Protein AF-A0A822IYB5-F1 (afdb_monomer)

Radius of gyration: 16.38 Å; Cα contacts (8 Å, |Δi|>4): 130; chains: 1; bounding box: 36×38×39 Å

Sequence (105 aa):
MSTDKIIIKGARVHNLKNIDLELPRNKLIVITGLSGSGKSSLAFDTLYAEGQRRYVESLSAYARQFLGQMDKPDVEYIEGLSPAISIEQKSTSKNPRSTVGTVTE

Foldseek 3Di:
DQPQWKWFAQADQPPDDRDTDIGGPPDDDDDDDDPPPCSCVVPPVAQQLQLQQVVLVPDDPVSVVVPDHRDHGPTDDIPNRHNHDDDDPDDDDPPPPDDPVVVVD

Mean predicted aligned error: 5.45 Å

Structure (mmCIF, N/CA/C/O backbone):
data_AF-A0A822IYB5-F1
#
_entry.id   AF-A0A822IYB5-F1
#
loop_
_atom_site.group_PDB
_atom_site.id
_atom_site.type_symbol
_atom_site.label_atom_id
_atom_site.label_alt_id
_atom_site.label_comp_id
_atom_site.label_asym_id
_atom_site.label_entity_id
_atom_site.label_seq_id
_atom_site.pdbx_PDB_ins_code
_atom_site.Cartn_x
_atom_site.Cartn_y
_atom_site.Cartn_z
_atom_site.occupancy
_atom_site.B_iso_or_equiv
_atom_site.auth_seq_id
_atom_site.auth_comp_id
_atom_site.auth_asym_id
_atom_site.auth_atom_id
_atom_site.pdbx_PDB_model_num
ATOM 1 N N . MET A 1 1 ? -19.465 -12.336 2.690 1.00 47.53 1 MET A N 1
ATOM 2 C CA . MET A 1 1 ? -18.268 -13.135 3.028 1.00 47.53 1 MET A CA 1
ATOM 3 C C . MET A 1 1 ? -17.078 -12.201 2.924 1.00 47.53 1 MET A C 1
ATOM 5 O O . MET A 1 1 ? -16.993 -11.508 1.917 1.00 47.53 1 MET A O 1
ATOM 9 N N . SER A 1 2 ? -16.238 -12.076 3.953 1.00 59.69 2 SER A N 1
ATOM 10 C CA . SER A 1 2 ? -14.988 -11.326 3.801 1.00 59.69 2 SER A CA 1
ATOM 11 C C . SER A 1 2 ? -14.130 -12.059 2.778 1.00 59.69 2 SER A C 1
ATOM 13 O O . SER A 1 2 ? -13.856 -13.242 2.945 1.00 59.69 2 SER A O 1
ATOM 15 N N . THR A 1 3 ? -13.742 -11.394 1.693 1.00 74.38 3 THR A N 1
ATOM 16 C CA . THR A 1 3 ? -12.727 -11.939 0.793 1.00 74.38 3 THR A CA 1
ATOM 17 C C . THR A 1 3 ? -11.432 -12.005 1.593 1.00 74.38 3 THR A C 1
ATOM 19 O O . THR A 1 3 ? -10.891 -10.960 1.945 1.00 74.38 3 THR A O 1
ATOM 22 N N . ASP A 1 4 ? -10.943 -13.206 1.911 1.00 92.50 4 ASP A N 1
ATOM 23 C CA . ASP A 1 4 ? -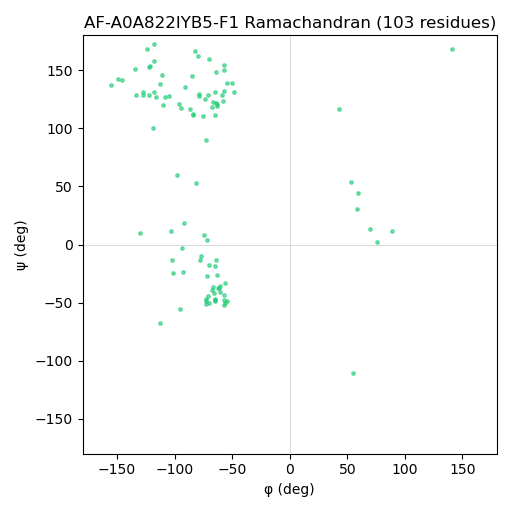9.720 -13.419 2.711 1.00 92.50 4 ASP A CA 1
ATOM 24 C C . ASP A 1 4 ? -8.429 -13.123 1.923 1.00 92.50 4 ASP A C 1
ATOM 26 O O . ASP A 1 4 ? -7.313 -13.374 2.384 1.00 92.50 4 ASP A O 1
ATOM 30 N N . LYS A 1 5 ? -8.572 -12.571 0.716 1.00 96.31 5 LYS A N 1
ATOM 31 C CA . LYS A 1 5 ? -7.496 -12.254 -0.215 1.00 96.31 5 LYS A CA 1
ATOM 32 C C . LYS A 1 5 ? -7.682 -10.858 -0.807 1.00 96.31 5 LYS A C 1
ATOM 34 O O . LYS A 1 5 ? -8.807 -10.388 -0.953 1.00 96.31 5 LYS A O 1
ATOM 39 N N . ILE A 1 6 ? -6.569 -10.221 -1.150 1.00 97.06 6 ILE A N 1
ATOM 40 C CA . ILE A 1 6 ? -6.498 -9.074 -2.055 1.00 97.06 6 ILE A CA 1
ATOM 41 C C . ILE A 1 6 ? -6.149 -9.650 -3.423 1.00 97.06 6 ILE A C 1
ATOM 43 O O . ILE A 1 6 ? -5.121 -10.315 -3.565 1.00 97.06 6 ILE A O 1
ATOM 47 N N . ILE A 1 7 ? -7.009 -9.427 -4.407 1.00 97.88 7 ILE A N 1
ATOM 48 C CA . ILE A 1 7 ? -6.829 -9.934 -5.770 1.00 97.88 7 ILE A CA 1
ATOM 49 C C . ILE A 1 7 ? -6.491 -8.744 -6.650 1.00 97.88 7 ILE A C 1
ATOM 51 O O . ILE A 1 7 ? -7.220 -7.760 -6.632 1.00 97.88 7 ILE A O 1
ATOM 55 N N . ILE A 1 8 ? -5.397 -8.827 -7.400 1.00 97.94 8 ILE A N 1
ATOM 56 C CA . ILE A 1 8 ? -4.931 -7.794 -8.327 1.00 97.94 8 ILE A CA 1
ATOM 57 C C . ILE A 1 8 ? -4.847 -8.430 -9.710 1.00 97.94 8 ILE A C 1
ATOM 59 O O . ILE A 1 8 ? -4.238 -9.493 -9.858 1.00 97.94 8 ILE A O 1
ATOM 63 N N . LYS A 1 9 ? -5.451 -7.788 -10.708 1.00 98.31 9 LYS A N 1
ATOM 64 C CA . LYS A 1 9 ? -5.449 -8.237 -12.100 1.00 98.31 9 LYS A CA 1
ATOM 65 C C . LYS A 1 9 ? -4.985 -7.133 -13.035 1.00 98.31 9 LYS A C 1
ATOM 67 O O . LYS A 1 9 ? -5.472 -6.002 -12.955 1.00 98.31 9 LYS A O 1
ATOM 72 N N . GLY A 1 10 ? -4.053 -7.484 -13.911 1.00 97.88 10 GLY A N 1
ATOM 73 C CA . GLY A 1 10 ? -3.551 -6.623 -14.972 1.00 97.88 10 GLY A CA 1
ATOM 74 C C . GLY A 1 10 ? -2.922 -5.321 -14.477 1.00 97.88 10 GLY A C 1
ATOM 75 O O . GLY A 1 10 ? -3.217 -4.258 -15.017 1.00 97.88 10 GLY A O 1
ATOM 76 N N . ALA A 1 11 ? -2.086 -5.361 -13.433 1.00 98.06 11 ALA A N 1
ATOM 77 C CA . ALA A 1 11 ? -1.389 -4.159 -12.968 1.00 98.06 11 ALA A CA 1
ATOM 78 C C . ALA A 1 11 ? -0.263 -3.765 -13.942 1.00 98.06 11 ALA A C 1
ATOM 80 O O . ALA A 1 11 ? 0.627 -4.571 -14.243 1.00 98.06 11 ALA A O 1
ATOM 81 N N . ARG A 1 12 ? -0.304 -2.516 -14.420 1.00 98.25 12 ARG A N 1
ATOM 82 C CA . ARG A 1 12 ? 0.577 -1.955 -15.463 1.00 98.25 12 ARG A CA 1
ATOM 83 C C . ARG A 1 12 ? 1.223 -0.622 -15.081 1.00 98.25 12 ARG A C 1
ATOM 85 O O . ARG A 1 12 ? 1.849 0.032 -15.907 1.00 98.25 12 ARG A O 1
ATOM 92 N N . VAL A 1 13 ? 1.106 -0.219 -13.818 1.00 97.50 13 VAL A N 1
ATOM 93 C CA . VAL A 1 13 ? 1.708 1.023 -13.325 1.00 97.50 13 VAL A CA 1
ATOM 94 C C . VAL A 1 13 ? 3.230 1.008 -13.530 1.00 97.50 13 VAL A C 1
ATOM 96 O O . VAL A 1 13 ? 3.920 0.068 -13.131 1.00 97.50 13 VAL A O 1
ATOM 99 N N . HIS A 1 14 ? 3.765 2.064 -14.146 1.00 96.69 14 HIS A N 1
ATOM 100 C CA . HIS A 1 14 ? 5.181 2.204 -14.501 1.00 96.69 14 HIS A CA 1
ATOM 101 C C . HIS A 1 14 ? 5.726 1.042 -15.349 1.00 96.69 14 HIS A C 1
ATOM 103 O O . HIS A 1 14 ? 5.414 0.937 -16.530 1.00 96.69 14 HIS A O 1
ATOM 109 N N . ASN A 1 15 ? 6.598 0.203 -14.784 1.00 96.88 15 ASN A N 1
ATOM 110 C CA . ASN A 1 15 ? 7.237 -0.908 -15.485 1.00 96.88 15 ASN A CA 1
ATOM 111 C C . ASN A 1 15 ? 6.620 -2.275 -15.148 1.00 96.88 15 ASN A C 1
ATOM 113 O O . ASN A 1 15 ? 7.202 -3.307 -15.498 1.00 96.88 15 ASN A O 1
ATOM 117 N N . LEU A 1 16 ? 5.466 -2.298 -14.470 1.00 97.81 16 LEU A N 1
ATOM 118 C CA . LEU A 1 16 ? 4.720 -3.528 -14.230 1.00 97.81 16 LEU A CA 1
ATOM 119 C C . LEU A 1 16 ? 4.213 -4.097 -15.561 1.00 97.81 16 LEU A C 1
ATOM 121 O O . LEU A 1 16 ? 3.631 -3.401 -16.388 1.00 97.81 16 LEU A O 1
ATOM 125 N N . LYS A 1 17 ? 4.447 -5.391 -15.777 1.00 97.44 17 LYS A N 1
ATOM 126 C CA . LYS A 1 17 ? 4.178 -6.063 -17.054 1.00 97.44 17 LYS A CA 1
ATOM 127 C C . LYS A 1 17 ? 2.843 -6.800 -17.039 1.00 97.44 17 LYS A C 1
ATOM 129 O O . LYS A 1 17 ? 2.824 -8.013 -17.213 1.00 97.44 17 LYS A O 1
ATOM 134 N N . ASN A 1 18 ? 1.753 -6.067 -16.814 1.00 97.75 18 ASN A N 1
ATOM 135 C CA . ASN A 1 18 ? 0.399 -6.625 -16.749 1.00 97.75 18 ASN A CA 1
ATOM 136 C C . ASN A 1 18 ? 0.293 -7.795 -15.755 1.00 97.75 18 ASN A C 1
ATOM 138 O O . ASN A 1 18 ? -0.074 -8.909 -16.124 1.00 97.75 18 ASN A O 1
ATOM 142 N N . ILE A 1 19 ? 0.718 -7.559 -14.512 1.00 98.06 19 ILE A N 1
ATOM 143 C CA . ILE A 1 19 ? 0.868 -8.631 -13.524 1.00 98.06 19 ILE A CA 1
ATOM 144 C C . ILE A 1 19 ? -0.444 -8.938 -12.799 1.00 98.06 19 ILE A C 1
ATOM 146 O O . ILE A 1 19 ? -1.212 -8.034 -12.462 1.00 98.06 19 ILE A O 1
ATOM 150 N N . ASP A 1 20 ? -0.624 -10.220 -12.493 1.00 98.38 20 ASP A N 1
ATOM 151 C CA . ASP A 1 20 ? -1.710 -10.754 -11.678 1.00 98.38 20 ASP A CA 1
ATOM 152 C C . ASP A 1 20 ? -1.153 -11.296 -10.361 1.00 98.38 20 ASP A C 1
ATOM 154 O O . ASP A 1 20 ? -0.123 -11.976 -10.347 1.00 98.38 20 ASP A O 1
ATOM 158 N N . LEU A 1 21 ? -1.839 -11.029 -9.251 1.00 97.25 21 LEU A N 1
ATOM 159 C CA . LEU A 1 21 ? -1.392 -11.442 -7.924 1.00 97.25 21 LEU A CA 1
ATOM 160 C C . LEU A 1 21 ? -2.578 -11.704 -6.994 1.00 97.25 21 LEU A C 1
ATOM 162 O O . LEU A 1 21 ? -3.555 -10.957 -6.984 1.00 97.25 21 LEU A O 1
ATOM 166 N N . GLU A 1 22 ? -2.450 -12.726 -6.155 1.00 97.62 22 GLU A N 1
ATOM 167 C CA . GLU A 1 22 ? -3.319 -12.934 -4.999 1.00 97.62 22 GLU A CA 1
ATOM 168 C C . GLU A 1 22 ? -2.497 -12.829 -3.718 1.00 97.62 22 GLU A C 1
ATOM 170 O O . GLU A 1 22 ? -1.488 -13.514 -3.546 1.00 97.62 22 GLU A O 1
ATOM 175 N N . LEU A 1 23 ? -2.942 -11.974 -2.806 1.00 97.06 23 LEU A N 1
ATOM 176 C CA . LEU A 1 23 ? -2.286 -11.704 -1.537 1.00 97.06 23 LE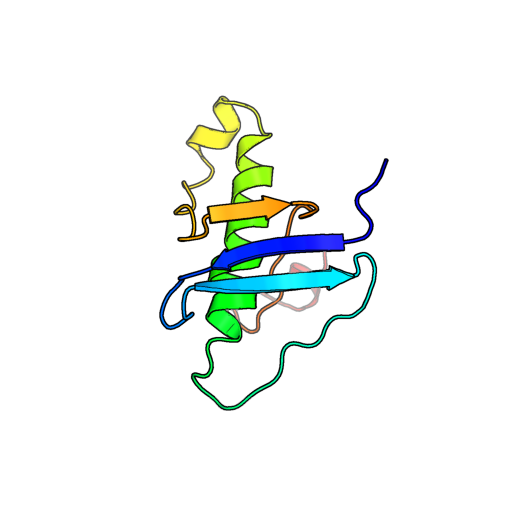U A CA 1
ATOM 177 C C . LEU A 1 23 ? -3.208 -12.093 -0.378 1.00 97.06 23 LEU A C 1
ATOM 179 O O . LEU A 1 23 ? -4.363 -11.675 -0.370 1.00 97.06 23 LEU A O 1
ATOM 183 N N . PRO A 1 24 ? -2.747 -12.849 0.628 1.00 96.81 24 PRO A N 1
ATOM 184 C CA . PRO A 1 24 ? -3.584 -13.190 1.774 1.00 96.81 24 PRO A CA 1
ATOM 185 C C . PRO A 1 24 ? -3.830 -11.956 2.653 1.00 96.81 24 PRO A C 1
ATOM 187 O O . PRO A 1 24 ? -2.888 -11.287 3.080 1.00 96.81 24 PRO A O 1
ATOM 190 N N . ARG A 1 25 ? -5.092 -11.656 2.973 1.00 94.88 25 ARG A N 1
ATOM 191 C CA . ARG A 1 25 ? -5.422 -10.563 3.900 1.00 94.88 25 ARG A CA 1
ATOM 192 C C . ARG A 1 25 ? -5.018 -10.904 5.325 1.00 94.88 25 ARG A C 1
ATOM 194 O O . ARG A 1 25 ? -4.883 -12.068 5.696 1.00 94.88 25 ARG A O 1
ATOM 201 N N . ASN A 1 26 ? -4.871 -9.861 6.141 1.00 94.50 26 ASN A N 1
ATOM 202 C CA . ASN A 1 26 ? -4.536 -9.970 7.564 1.00 94.50 26 ASN A CA 1
ATOM 203 C C . ASN A 1 26 ? -3.204 -10.703 7.806 1.00 94.50 26 ASN A C 1
ATOM 205 O O . ASN A 1 26 ? -3.025 -11.384 8.817 1.00 94.50 26 ASN A O 1
ATOM 209 N N . LYS A 1 27 ? -2.272 -10.583 6.856 1.00 96.38 27 LYS A N 1
ATOM 210 C CA . LYS A 1 27 ? -0.907 -11.101 6.942 1.00 96.38 27 LYS A CA 1
ATOM 211 C C . LYS A 1 27 ? 0.092 -9.970 6.758 1.00 96.38 27 LYS A C 1
ATOM 213 O O . LYS A 1 27 ? -0.183 -8.991 6.068 1.00 96.38 27 LYS A O 1
ATOM 218 N N . LEU A 1 28 ? 1.274 -10.149 7.340 1.00 97.56 28 LEU A N 1
ATOM 219 C CA . LEU A 1 28 ? 2.438 -9.349 6.994 1.00 97.56 28 LEU A CA 1
ATOM 220 C C . LEU A 1 28 ? 2.962 -9.829 5.638 1.00 97.56 28 LEU A C 1
ATOM 222 O O . LEU A 1 28 ? 3.477 -10.940 5.528 1.00 97.56 28 LEU A O 1
ATOM 226 N N . ILE A 1 29 ? 2.807 -8.997 4.613 1.00 97.75 29 ILE A N 1
ATOM 227 C CA . ILE A 1 29 ? 3.281 -9.284 3.259 1.00 97.75 29 ILE A CA 1
ATOM 228 C C . ILE A 1 29 ? 4.528 -8.449 3.008 1.00 97.75 29 ILE A C 1
ATOM 230 O O . ILE A 1 29 ? 4.511 -7.231 3.173 1.00 97.75 29 ILE A O 1
ATOM 234 N N . VAL A 1 30 ? 5.600 -9.107 2.574 1.00 98.00 30 VAL A N 1
ATOM 235 C CA . VAL A 1 30 ? 6.855 -8.451 2.205 1.00 98.00 30 VAL A CA 1
ATOM 236 C C . VAL A 1 30 ? 7.034 -8.546 0.695 1.00 98.00 30 VAL A C 1
ATOM 238 O O . VAL A 1 30 ? 7.116 -9.641 0.143 1.00 98.00 30 VAL A O 1
ATOM 241 N N . ILE A 1 31 ? 7.119 -7.395 0.025 1.00 97.31 31 ILE A N 1
ATOM 242 C CA . ILE A 1 31 ? 7.443 -7.308 -1.404 1.00 97.31 31 ILE A CA 1
ATOM 243 C C . ILE A 1 31 ? 8.952 -7.083 -1.527 1.00 97.31 31 ILE A C 1
ATOM 245 O O . ILE A 1 31 ? 9.478 -6.066 -1.079 1.00 97.31 31 ILE A O 1
ATOM 249 N N . THR A 1 32 ? 9.653 -8.031 -2.143 1.00 97.62 32 THR A N 1
ATOM 250 C CA . THR A 1 32 ? 11.115 -8.013 -2.296 1.00 97.62 32 THR A CA 1
ATOM 251 C C . THR A 1 32 ? 11.535 -8.118 -3.764 1.00 97.62 32 THR A C 1
ATOM 253 O O . THR A 1 32 ? 10.710 -8.361 -4.642 1.00 97.62 32 THR A O 1
ATOM 256 N N . GLY A 1 33 ? 12.814 -7.869 -4.046 1.00 96.94 33 GLY A N 1
ATOM 257 C CA . GLY A 1 33 ? 13.385 -7.862 -5.394 1.00 96.94 33 GLY A CA 1
ATOM 258 C C . GLY A 1 33 ? 14.419 -6.756 -5.609 1.00 96.94 33 GLY A C 1
ATOM 259 O O . GLY A 1 33 ? 14.539 -5.824 -4.808 1.00 96.94 33 GLY A O 1
ATOM 260 N N . LEU A 1 34 ? 15.149 -6.838 -6.724 1.00 97.94 34 LEU A N 1
ATOM 261 C CA . LEU A 1 34 ? 16.192 -5.879 -7.112 1.00 97.94 34 LEU A CA 1
ATOM 262 C C . LEU A 1 34 ? 15.667 -4.440 -7.213 1.00 97.94 34 LEU A C 1
ATOM 264 O O . LEU A 1 34 ? 14.478 -4.206 -7.437 1.00 97.94 34 LEU A O 1
ATOM 268 N N . SER A 1 35 ? 16.544 -3.448 -7.046 1.00 96.94 35 SER A N 1
ATOM 269 C CA . SER A 1 35 ? 16.173 -2.047 -7.287 1.00 96.94 35 SER A CA 1
ATOM 270 C C . SER A 1 35 ? 15.591 -1.874 -8.697 1.00 96.94 35 SER A C 1
ATOM 272 O O . SER A 1 35 ? 16.052 -2.509 -9.640 1.00 96.94 35 SER A O 1
ATOM 274 N N . GLY A 1 36 ? 14.532 -1.071 -8.828 1.00 95.69 36 GLY A N 1
ATOM 275 C CA . GLY A 1 36 ? 13.829 -0.876 -10.103 1.00 95.69 36 GLY A CA 1
ATOM 276 C C . GLY A 1 36 ? 12.913 -2.026 -10.549 1.00 95.69 36 GLY A C 1
ATOM 277 O O . GLY A 1 36 ? 12.278 -1.910 -11.590 1.00 95.69 36 GLY A O 1
ATOM 278 N N . SER A 1 37 ? 12.756 -3.108 -9.778 1.00 96.88 37 SER A N 1
ATOM 279 C CA . SER A 1 37 ? 11.905 -4.251 -10.169 1.00 96.88 37 SER A CA 1
ATOM 280 C C . SER A 1 37 ? 10.386 -3.997 -10.129 1.00 96.88 37 SER A C 1
ATOM 282 O O . SER A 1 37 ? 9.622 -4.940 -10.299 1.00 96.88 37 SER A O 1
ATOM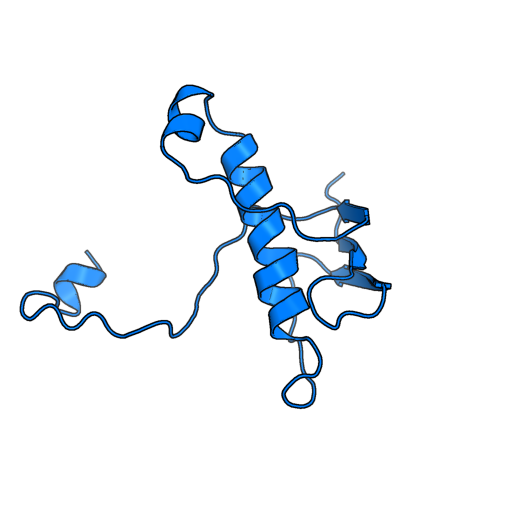 284 N N . GLY A 1 38 ? 9.936 -2.770 -9.838 1.00 97.38 38 GLY A N 1
ATOM 285 C CA . GLY A 1 38 ? 8.509 -2.426 -9.736 1.00 97.38 38 GLY A CA 1
ATOM 286 C C . GLY A 1 38 ? 7.880 -2.610 -8.346 1.00 97.38 38 GLY A C 1
ATOM 287 O O . GLY A 1 38 ? 6.665 -2.521 -8.214 1.00 97.38 38 GLY A O 1
ATOM 288 N N . LYS A 1 39 ? 8.674 -2.835 -7.283 1.00 97.62 39 LYS A N 1
ATOM 289 C CA . LYS A 1 39 ? 8.150 -3.006 -5.906 1.00 97.62 39 LYS A CA 1
ATOM 290 C C . LYS A 1 39 ? 7.322 -1.810 -5.442 1.00 97.62 39 LYS A C 1
ATOM 292 O O . LYS A 1 39 ? 6.199 -1.987 -4.990 1.00 97.62 39 LYS A O 1
ATOM 297 N N . SER A 1 40 ? 7.889 -0.607 -5.560 1.00 96.44 40 SER A N 1
ATOM 298 C CA . SER A 1 40 ? 7.210 0.628 -5.161 1.00 96.44 40 SER A CA 1
ATOM 299 C C . SER A 1 40 ? 6.007 0.909 -6.054 1.00 96.44 40 SER A C 1
ATOM 301 O O . SER A 1 40 ? 4.966 1.298 -5.543 1.00 96.44 40 SER A O 1
ATOM 303 N N . SER A 1 41 ? 6.114 0.590 -7.347 1.00 97.38 41 SER A N 1
ATOM 304 C CA . SER A 1 41 ? 5.009 0.710 -8.300 1.00 97.38 41 SER A CA 1
ATOM 305 C C . SER A 1 41 ? 3.819 -0.163 -7.913 1.00 97.38 41 SER A C 1
ATOM 307 O O . SER A 1 41 ? 2.680 0.285 -7.971 1.00 97.38 41 SER A O 1
ATOM 309 N N . LEU A 1 42 ? 4.064 -1.389 -7.445 1.00 97.56 42 LEU A N 1
ATOM 310 C CA . LEU A 1 42 ? 3.010 -2.262 -6.934 1.00 97.56 42 LEU A CA 1
ATOM 311 C C . LEU A 1 42 ? 2.488 -1.804 -5.560 1.00 97.56 42 LEU A C 1
ATOM 313 O O . LEU A 1 42 ? 1.280 -1.723 -5.352 1.00 97.56 42 LEU A O 1
ATOM 317 N N . ALA A 1 43 ? 3.379 -1.514 -4.611 1.00 96.56 43 ALA A N 1
ATOM 318 C CA . ALA A 1 43 ? 3.004 -1.223 -3.227 1.00 96.56 43 ALA A CA 1
ATOM 319 C C . ALA A 1 43 ? 2.343 0.153 -3.059 1.00 96.56 43 ALA A C 1
ATOM 321 O O . ALA A 1 43 ? 1.268 0.262 -2.471 1.00 96.56 43 ALA A O 1
ATOM 322 N N . PHE A 1 44 ? 2.987 1.198 -3.571 1.00 95.31 44 PHE A N 1
ATOM 323 C CA . PHE A 1 44 ? 2.584 2.585 -3.366 1.00 95.31 44 PHE A CA 1
ATOM 324 C C . PHE A 1 44 ? 1.720 3.079 -4.522 1.00 95.31 44 PHE A C 1
ATOM 326 O O . PHE A 1 44 ? 0.575 3.480 -4.316 1.00 95.31 44 PHE A O 1
ATOM 333 N N . ASP A 1 45 ? 2.236 2.971 -5.744 1.00 95.38 45 ASP A N 1
ATOM 334 C CA . ASP A 1 45 ? 1.599 3.597 -6.907 1.00 95.38 45 ASP A CA 1
ATOM 335 C C . ASP A 1 45 ? 0.385 2.800 -7.421 1.00 95.38 45 ASP A C 1
ATOM 337 O O . ASP A 1 45 ? -0.402 3.324 -8.199 1.00 95.38 45 ASP A O 1
ATOM 341 N N . THR A 1 46 ? 0.200 1.550 -6.970 1.00 96.62 46 THR A N 1
ATOM 342 C CA . THR A 1 46 ? -0.972 0.718 -7.300 1.00 96.62 46 THR A CA 1
ATOM 343 C C . THR A 1 46 ? -1.848 0.462 -6.073 1.00 96.62 46 THR A C 1
ATOM 345 O O . THR A 1 46 ? -2.982 0.933 -6.017 1.00 96.62 46 THR A O 1
ATOM 348 N N . LEU A 1 47 ? -1.355 -0.292 -5.082 1.00 96.38 47 LEU A N 1
ATOM 349 C CA . LEU A 1 47 ? -2.179 -0.750 -3.956 1.00 96.38 47 LEU A CA 1
ATOM 350 C C . LEU A 1 47 ? -2.583 0.383 -3.014 1.00 96.38 47 LEU A C 1
ATOM 352 O O . LEU A 1 47 ? -3.762 0.521 -2.693 1.00 96.38 47 LEU A O 1
ATOM 356 N N . TYR A 1 48 ? -1.625 1.193 -2.568 1.00 95.31 48 TYR A N 1
ATOM 357 C CA . TYR A 1 48 ? -1.929 2.334 -1.710 1.00 95.31 48 TYR A CA 1
ATOM 358 C C . TYR A 1 48 ? -2.770 3.383 -2.444 1.00 95.31 48 TYR A C 1
ATOM 360 O O . TYR A 1 48 ? -3.811 3.776 -1.918 1.00 95.31 48 TYR A O 1
ATOM 368 N N . ALA A 1 49 ? -2.379 3.762 -3.666 1.00 94.31 49 ALA A N 1
ATOM 369 C CA . ALA A 1 49 ? -3.122 4.720 -4.483 1.00 94.31 49 ALA A CA 1
ATOM 370 C C . ALA A 1 49 ? -4.593 4.306 -4.663 1.00 94.31 49 ALA A C 1
ATOM 372 O O . ALA A 1 49 ? -5.500 5.091 -4.386 1.00 94.31 49 ALA A O 1
ATOM 373 N N . GLU A 1 50 ? -4.857 3.050 -5.037 1.00 95.19 50 GLU A N 1
ATOM 374 C CA . GLU A 1 50 ? -6.227 2.557 -5.206 1.00 95.19 50 GLU A CA 1
ATOM 375 C C . GLU A 1 50 ? -6.987 2.473 -3.872 1.00 95.19 50 GLU A C 1
ATOM 377 O O . GLU A 1 50 ? -8.174 2.807 -3.807 1.00 95.19 50 GLU A O 1
ATOM 382 N N . GLY A 1 51 ? -6.318 2.051 -2.795 1.00 94.12 51 GLY A N 1
ATOM 383 C CA . GLY A 1 51 ? -6.924 1.926 -1.468 1.00 94.12 51 GLY A CA 1
ATOM 384 C C . GLY A 1 51 ? -7.338 3.278 -0.895 1.00 94.12 51 GLY A C 1
ATOM 385 O O . GLY A 1 51 ? -8.436 3.414 -0.349 1.00 94.12 51 GLY A O 1
ATOM 386 N N . GLN A 1 52 ? -6.499 4.298 -1.070 1.00 91.56 52 GLN A N 1
ATOM 387 C CA . GLN A 1 52 ? -6.814 5.666 -0.676 1.00 91.56 52 GLN A CA 1
ATOM 388 C C . GLN A 1 52 ? -7.880 6.284 -1.588 1.00 91.56 52 GLN A C 1
ATOM 390 O O . GLN A 1 52 ? -8.832 6.874 -1.076 1.00 91.56 52 GLN A O 1
ATOM 395 N N . ARG A 1 53 ? -7.784 6.107 -2.914 1.00 91.25 53 ARG A N 1
ATOM 396 C CA . ARG A 1 53 ? -8.779 6.614 -3.875 1.00 91.25 53 ARG A CA 1
ATOM 397 C C . ARG A 1 53 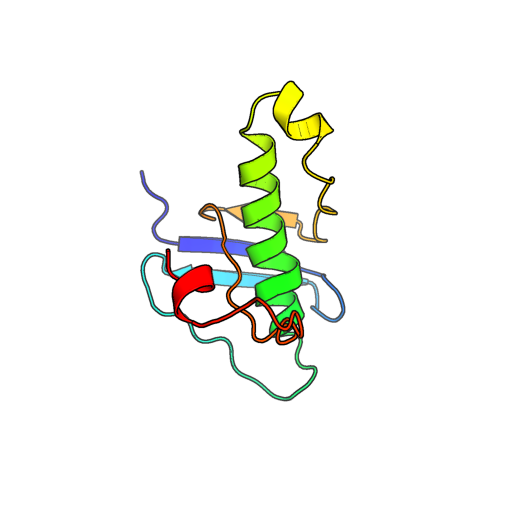? -10.182 6.106 -3.545 1.00 91.25 53 ARG A C 1
ATOM 399 O O . ARG A 1 53 ? -11.097 6.911 -3.393 1.00 91.25 53 ARG A O 1
ATOM 406 N N . ARG A 1 54 ? -10.349 4.791 -3.352 1.00 91.19 54 ARG A N 1
ATOM 407 C CA . ARG A 1 54 ? -11.646 4.183 -2.990 1.00 91.19 54 ARG A CA 1
ATOM 408 C C . ARG A 1 54 ? -12.178 4.686 -1.653 1.00 91.19 54 ARG A C 1
ATOM 410 O O . ARG A 1 54 ? -13.382 4.879 -1.506 1.00 91.19 54 ARG A O 1
ATOM 417 N N . TYR A 1 55 ? -11.293 4.903 -0.682 1.00 89.75 55 TYR A N 1
ATOM 418 C CA . TYR A 1 55 ? -11.687 5.461 0.606 1.00 89.75 55 TYR A CA 1
ATOM 419 C C . TYR A 1 55 ? -12.201 6.898 0.460 1.00 89.75 55 TYR A C 1
ATOM 421 O O . TYR A 1 55 ? -13.285 7.208 0.949 1.00 89.75 55 TYR A O 1
ATOM 429 N N . VAL A 1 56 ? -11.494 7.752 -0.285 1.00 87.88 56 VAL A N 1
ATOM 430 C CA . VAL A 1 56 ? -11.936 9.129 -0.570 1.00 87.88 56 VAL A CA 1
ATOM 431 C C . VAL A 1 56 ? -13.253 9.144 -1.352 1.00 87.88 56 VAL A C 1
ATOM 433 O O . VAL A 1 56 ? -14.126 9.966 -1.072 1.00 87.88 56 VAL A O 1
ATOM 436 N N . GLU A 1 57 ? -13.448 8.209 -2.282 1.00 85.25 57 GLU A N 1
ATOM 437 C CA . GLU A 1 57 ? -14.704 8.055 -3.028 1.00 85.25 57 GLU A CA 1
ATOM 438 C C . GLU A 1 57 ? -15.906 7.701 -2.149 1.00 85.25 57 GLU A C 1
ATOM 440 O O . GLU A 1 57 ? -17.033 8.060 -2.495 1.00 85.25 57 GLU A O 1
ATOM 445 N N . SER A 1 58 ? -15.671 7.056 -1.003 1.00 86.94 58 SER A N 1
ATOM 446 C CA . SER A 1 58 ? -16.714 6.736 -0.022 1.00 86.94 58 SER A CA 1
ATOM 447 C C . SER A 1 58 ? -17.145 7.929 0.844 1.00 86.94 58 SER A C 1
ATOM 449 O O . SER A 1 58 ? -18.147 7.841 1.554 1.00 86.94 58 SER A O 1
ATOM 451 N N . LEU A 1 59 ? -16.420 9.054 0.786 1.00 86.69 59 LEU A N 1
ATOM 452 C CA . LEU A 1 59 ? -16.724 10.262 1.554 1.00 86.69 59 LEU A CA 1
ATOM 453 C C . LEU A 1 59 ? -17.803 11.129 0.882 1.00 86.69 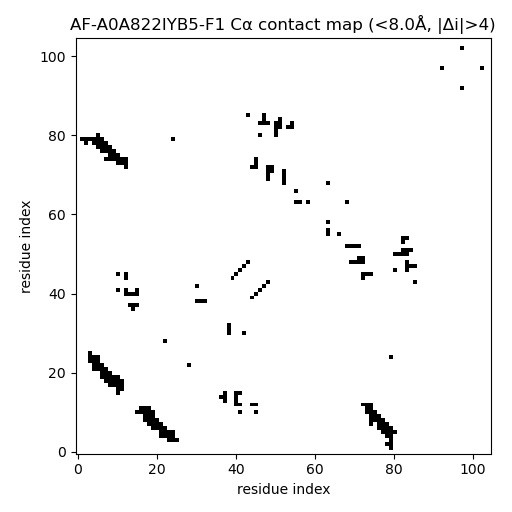59 LEU A C 1
ATOM 455 O O . LEU A 1 59 ? -18.153 10.975 -0.294 1.00 86.69 59 LEU A O 1
ATOM 459 N N . SER A 1 60 ? -18.328 12.094 1.645 1.00 86.44 60 SER A N 1
ATOM 460 C CA . SER A 1 60 ? -19.352 13.021 1.156 1.00 86.44 60 SER A CA 1
ATOM 461 C C . SER A 1 60 ? -18.883 13.782 -0.091 1.00 86.44 60 SER A C 1
ATOM 463 O O . SER A 1 60 ? -17.696 14.059 -0.275 1.00 86.44 60 SER A O 1
ATOM 465 N N . ALA A 1 61 ? -19.827 14.150 -0.963 1.00 84.00 61 ALA A N 1
ATOM 466 C CA . ALA A 1 61 ? -19.523 14.936 -2.162 1.00 84.00 61 ALA A CA 1
ATOM 467 C C . ALA A 1 61 ? -18.806 16.259 -1.828 1.00 84.00 61 ALA A C 1
ATOM 469 O O . ALA A 1 61 ? -17.930 16.685 -2.572 1.00 84.00 61 ALA A O 1
ATOM 470 N N . TYR A 1 62 ? -19.129 16.854 -0.676 1.00 82.81 62 TYR A N 1
ATOM 471 C CA . TYR A 1 62 ? -18.457 18.038 -0.146 1.00 82.81 62 TYR A CA 1
ATOM 472 C C . TYR A 1 62 ? -16.990 17.762 0.216 1.00 82.81 62 TYR A C 1
ATOM 474 O O . TYR A 1 62 ? -16.103 18.479 -0.231 1.00 82.81 62 TYR A O 1
ATOM 482 N N . ALA A 1 63 ? -16.703 16.685 0.957 1.00 78.00 63 ALA A N 1
ATOM 483 C CA . ALA A 1 63 ? -15.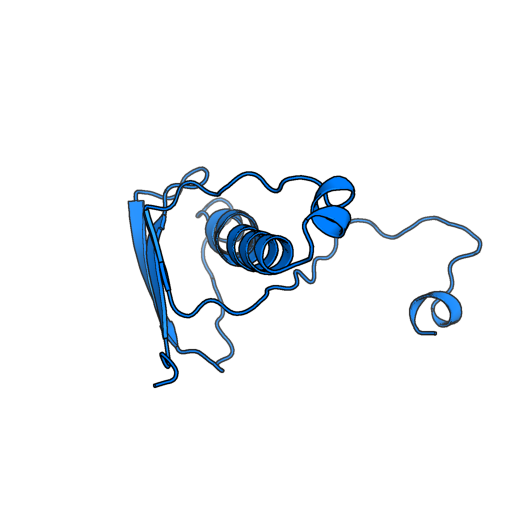329 16.322 1.316 1.00 78.00 63 ALA A CA 1
ATOM 484 C C . ALA A 1 63 ? -14.456 16.039 0.078 1.00 78.00 63 ALA A C 1
ATOM 486 O O . ALA A 1 63 ? -13.287 16.422 0.041 1.00 78.00 63 ALA A O 1
ATOM 487 N N . ARG A 1 64 ? -15.039 15.445 -0.971 1.00 81.19 64 ARG A N 1
ATOM 488 C CA . ARG A 1 64 ? -14.355 15.187 -2.249 1.00 81.19 64 ARG A CA 1
ATOM 489 C C . ARG A 1 64 ? -13.950 16.449 -3.018 1.00 81.19 64 ARG A C 1
ATOM 491 O O . ARG A 1 64 ? -13.083 16.349 -3.874 1.00 81.19 64 ARG A O 1
ATOM 498 N N . GLN A 1 65 ? -14.531 17.617 -2.729 1.00 78.81 65 GLN A N 1
ATOM 499 C CA . GLN A 1 65 ? -14.090 18.879 -3.345 1.00 78.81 65 GLN A CA 1
ATOM 500 C C . GLN A 1 65 ? -12.734 19.357 -2.808 1.00 78.81 65 GLN A C 1
ATOM 502 O O . GLN A 1 65 ? -12.014 20.050 -3.520 1.00 78.81 65 GLN A O 1
ATOM 507 N N . PHE A 1 66 ? -12.387 18.993 -1.568 1.00 71.25 66 PHE A N 1
ATOM 508 C CA . PHE A 1 66 ? -11.154 19.434 -0.900 1.00 71.25 66 PHE A CA 1
ATOM 509 C C . PHE A 1 66 ? -10.051 18.380 -0.916 1.00 71.25 66 PHE A C 1
ATOM 511 O O . PHE A 1 66 ? -8.870 18.705 -0.807 1.00 71.25 66 PHE A O 1
ATOM 518 N N . LEU A 1 67 ? -10.430 17.111 -1.031 1.00 72.00 67 LEU A N 1
ATOM 519 C CA . LEU A 1 67 ? -9.493 16.010 -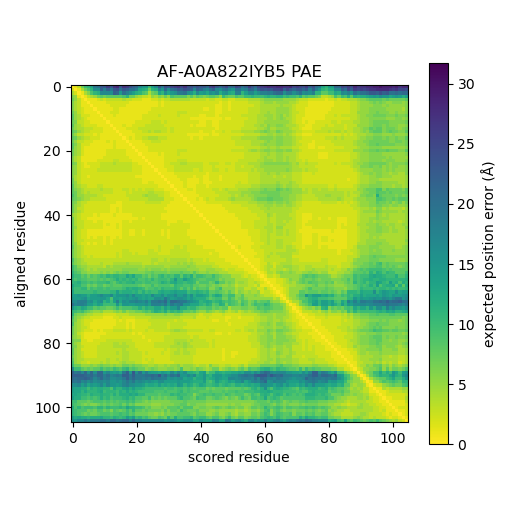1.157 1.00 72.00 67 LEU A CA 1
ATOM 520 C C . LEU A 1 67 ? -9.102 15.899 -2.629 1.00 72.00 67 LEU A C 1
ATOM 522 O O . LEU A 1 67 ? -9.943 15.598 -3.472 1.00 72.00 67 LEU A O 1
ATOM 526 N N . GLY A 1 68 ? -7.835 16.195 -2.934 1.00 66.06 68 GLY A N 1
ATOM 527 C CA . GLY A 1 68 ? -7.310 16.122 -4.295 1.00 66.06 68 GLY A CA 1
ATOM 528 C C . GLY A 1 68 ? -7.647 14.784 -4.952 1.00 66.06 68 GLY A C 1
ATOM 529 O O . GLY A 1 68 ? -7.595 13.734 -4.305 1.00 66.06 68 GLY A O 1
ATOM 530 N N . GLN A 1 69 ? -8.017 14.824 -6.233 1.00 67.88 69 GLN A N 1
ATOM 531 C CA . GLN A 1 69 ? -8.248 13.604 -6.997 1.00 67.88 69 GLN A CA 1
ATOM 532 C C . GLN A 1 69 ? -6.931 12.835 -7.086 1.00 67.88 69 GLN A C 1
ATOM 534 O O . GLN A 1 69 ? -5.936 13.352 -7.587 1.00 67.88 69 GLN A O 1
ATOM 539 N N . MET A 1 70 ? -6.920 11.613 -6.559 1.00 73.75 70 MET A N 1
ATOM 540 C CA . MET A 1 70 ? -5.835 10.684 -6.833 1.00 73.75 70 MET A CA 1
ATOM 541 C C . MET A 1 70 ? -6.054 10.084 -8.210 1.00 73.75 70 MET A C 1
ATOM 543 O O . MET A 1 70 ? -7.144 9.574 -8.492 1.00 73.75 70 MET A O 1
ATOM 547 N N . ASP A 1 71 ? -5.017 10.126 -9.040 1.00 81.94 71 ASP A N 1
ATOM 548 C CA . ASP A 1 71 ? -5.044 9.466 -10.335 1.00 81.94 71 ASP A CA 1
ATOM 549 C C . ASP A 1 71 ? -5.335 7.979 -10.142 1.00 81.94 71 ASP A C 1
ATOM 551 O O . ASP A 1 71 ? -4.753 7.302 -9.287 1.00 81.94 71 ASP A O 1
ATOM 555 N N . LYS A 1 72 ? -6.284 7.469 -10.929 1.00 90.12 72 LYS A N 1
ATOM 556 C CA . LYS A 1 72 ? -6.610 6.049 -10.911 1.00 90.12 72 LYS A CA 1
ATOM 557 C C . LYS A 1 72 ? -5.405 5.275 -11.466 1.00 90.12 72 LYS A C 1
ATOM 559 O O . LYS A 1 72 ? -5.022 5.535 -12.608 1.00 90.12 72 LYS A O 1
ATOM 564 N N . PRO A 1 73 ? -4.828 4.322 -10.713 1.00 94.31 73 PRO A N 1
ATOM 565 C CA . PRO A 1 73 ? -3.710 3.535 -11.213 1.00 94.31 73 PRO A CA 1
ATOM 566 C C . PRO A 1 73 ? -4.127 2.675 -12.411 1.00 94.31 73 PRO A C 1
ATOM 568 O O . PRO A 1 73 ? -5.270 2.216 -12.490 1.00 94.31 73 PRO A O 1
ATOM 571 N N . ASP A 1 74 ? -3.191 2.430 -13.333 1.00 97.50 74 ASP A N 1
ATOM 572 C CA . ASP A 1 74 ? -3.406 1.529 -14.469 1.00 97.50 74 ASP A CA 1
ATOM 573 C C . ASP A 1 74 ? -3.416 0.065 -13.998 1.00 97.50 74 ASP A C 1
ATOM 575 O O . ASP A 1 74 ? -2.386 -0.611 -13.898 1.00 97.50 74 ASP A O 1
ATOM 579 N N . VAL A 1 75 ? -4.615 -0.393 -13.647 1.00 97.31 75 VAL A N 1
ATOM 580 C CA . VAL A 1 75 ? -4.937 -1.755 -13.233 1.00 97.31 75 VAL A CA 1
ATOM 581 C C . VAL A 1 75 ? -6.336 -2.105 -13.732 1.00 97.31 75 VAL A C 1
ATOM 583 O O . VAL A 1 75 ? -7.239 -1.264 -13.722 1.00 97.31 75 VAL A O 1
ATOM 586 N N . GLU A 1 76 ? -6.541 -3.342 -14.177 1.00 97.12 76 GLU A N 1
ATOM 587 C CA . GLU A 1 76 ? -7.857 -3.783 -14.659 1.00 97.12 76 GLU A CA 1
ATOM 588 C C . GLU A 1 76 ? -8.831 -3.965 -13.503 1.00 97.12 76 GLU A C 1
ATOM 590 O O . GLU A 1 76 ? -9.969 -3.493 -13.549 1.00 97.12 76 GLU A O 1
ATOM 595 N N . TYR A 1 77 ? -8.378 -4.647 -12.452 1.00 95.88 77 TYR A N 1
ATOM 596 C CA . TYR A 1 77 ? -9.237 -5.007 -11.340 1.00 95.88 77 TYR A CA 1
ATOM 597 C C . TYR A 1 77 ? -8.446 -5.216 -10.052 1.00 95.88 77 TYR A C 1
ATOM 599 O O . TYR A 1 77 ? -7.392 -5.850 -10.044 1.00 95.88 77 TYR A O 1
ATOM 607 N N . ILE A 1 78 ? -8.988 -4.693 -8.947 1.00 96.56 78 ILE A N 1
ATOM 608 C CA . ILE A 1 78 ? -8.516 -5.005 -7.596 1.00 96.56 78 ILE A CA 1
ATOM 609 C C . ILE A 1 78 ? -9.716 -5.305 -6.694 1.00 96.56 78 ILE A C 1
ATOM 611 O O . ILE A 1 78 ? -10.627 -4.479 -6.586 1.00 96.56 78 ILE A O 1
ATOM 615 N N . GLU A 1 79 ? -9.690 -6.434 -5.995 1.00 95.50 79 GLU A N 1
ATOM 616 C CA . GLU A 1 79 ? -10.692 -6.846 -5.004 1.00 95.50 79 GLU A CA 1
ATOM 617 C C . 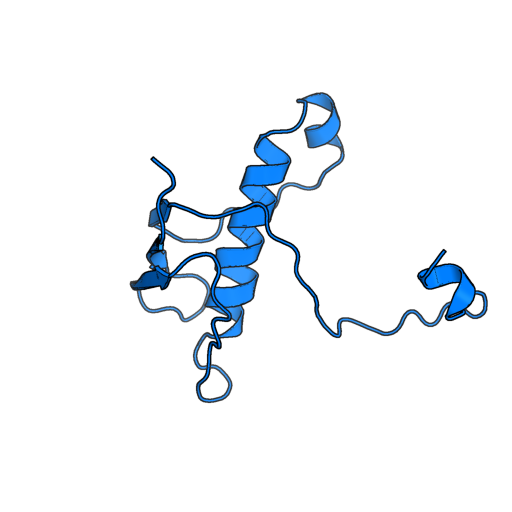GLU A 1 79 ? -10.078 -7.000 -3.613 1.00 95.50 79 GLU A C 1
ATOM 619 O O . GLU A 1 79 ? -8.875 -7.214 -3.470 1.00 95.50 79 GLU A O 1
ATOM 624 N N . GLY A 1 80 ? -10.910 -6.919 -2.573 1.00 93.62 80 GLY A N 1
ATOM 625 C CA . GLY A 1 80 ? -10.493 -7.207 -1.202 1.00 93.62 80 GLY A CA 1
ATOM 626 C C . GLY A 1 80 ? -9.545 -6.162 -0.610 1.00 93.62 80 GLY A C 1
ATOM 627 O O . GLY A 1 80 ? -8.947 -6.402 0.433 1.00 93.62 80 GLY A O 1
ATOM 628 N N . LEU A 1 81 ? -9.403 -4.999 -1.246 1.00 93.62 81 LEU A N 1
ATOM 629 C CA . LEU A 1 81 ? -8.541 -3.924 -0.770 1.00 93.62 81 LEU A CA 1
ATOM 630 C C . LEU A 1 81 ? -9.217 -3.145 0.370 1.00 93.62 81 LEU A C 1
ATOM 632 O O . LEU A 1 81 ? -10.357 -2.702 0.237 1.00 93.62 81 LEU A O 1
ATOM 636 N N . SER A 1 82 ? -8.516 -2.986 1.491 1.00 93.50 82 SER A N 1
ATOM 637 C CA . SER A 1 82 ? -8.924 -2.095 2.586 1.00 93.50 82 SER A CA 1
ATOM 638 C C . SER A 1 82 ? -8.569 -0.635 2.264 1.00 93.50 82 SER A C 1
ATOM 640 O O . SER A 1 82 ? -7.678 -0.409 1.442 1.00 93.50 82 SER A O 1
ATOM 642 N N . PRO A 1 83 ? -9.168 0.359 2.951 1.00 93.38 83 PRO A N 1
ATOM 643 C CA . PRO A 1 83 ? -8.582 1.695 3.029 1.00 93.38 83 PRO A CA 1
ATOM 644 C C . PRO A 1 83 ? -7.098 1.600 3.400 1.00 93.38 83 PRO A C 1
ATOM 646 O O . PRO A 1 83 ? -6.735 0.861 4.319 1.00 93.38 83 PRO A O 1
ATOM 649 N N . ALA A 1 84 ? -6.247 2.298 2.651 1.00 93.06 84 ALA A N 1
ATOM 650 C CA . ALA A 1 84 ? -4.799 2.160 2.747 1.00 93.06 84 ALA A CA 1
ATOM 651 C C . ALA A 1 84 ? -4.151 3.413 3.349 1.00 93.06 84 ALA A C 1
ATOM 653 O O . ALA A 1 84 ? -4.598 4.532 3.112 1.00 93.06 84 ALA A O 1
ATOM 654 N N . ILE A 1 85 ? -3.073 3.204 4.105 1.00 93.12 85 ILE A N 1
ATOM 655 C CA . ILE A 1 85 ? -2.216 4.250 4.674 1.00 93.12 85 ILE A CA 1
ATOM 656 C C . ILE A 1 85 ? -0.785 3.917 4.257 1.00 93.12 85 ILE A C 1
ATOM 658 O O . ILE A 1 85 ? -0.346 2.782 4.463 1.00 93.12 85 ILE A O 1
ATOM 662 N N . SER A 1 86 ? -0.059 4.876 3.682 1.00 92.88 86 SER A N 1
ATOM 663 C CA . SER A 1 86 ? 1.371 4.717 3.439 1.00 92.88 86 SER A CA 1
ATOM 664 C C . SER A 1 86 ? 2.161 5.247 4.631 1.00 92.88 86 SER A C 1
ATOM 666 O O . SER A 1 86 ? 1.871 6.304 5.188 1.00 92.88 86 SER A O 1
ATOM 668 N N . ILE A 1 87 ? 3.163 4.476 5.043 1.00 92.25 87 ILE A N 1
ATOM 669 C CA . ILE A 1 87 ? 4.140 4.882 6.049 1.00 92.25 87 ILE A CA 1
ATOM 670 C C . ILE A 1 87 ? 5.491 4.851 5.343 1.00 92.25 87 ILE A C 1
ATOM 672 O O . ILE A 1 87 ? 6.071 3.791 5.117 1.00 92.25 87 ILE A O 1
ATOM 676 N N . GLU A 1 88 ? 5.951 6.028 4.935 1.00 87.81 88 GLU A N 1
ATOM 677 C CA . GLU A 1 88 ? 7.176 6.226 4.162 1.00 87.81 88 GLU A CA 1
ATOM 678 C C . GLU A 1 88 ? 8.136 7.147 4.918 1.00 87.81 88 GLU A C 1
ATOM 680 O O . GLU A 1 88 ? 7.719 8.041 5.651 1.00 87.81 88 GLU A O 1
ATOM 685 N N . GLN A 1 89 ? 9.437 7.011 4.664 1.00 84.88 89 GLN A N 1
ATOM 686 C CA . GLN A 1 89 ? 10.434 7.998 5.092 1.00 84.88 89 GLN A CA 1
ATOM 687 C C . GLN A 1 89 ? 10.498 9.188 4.113 1.00 84.88 89 GLN A C 1
ATOM 689 O O . GLN A 1 89 ? 11.565 9.530 3.601 1.00 84.88 89 GLN A O 1
ATOM 694 N N . LYS A 1 90 ? 9.361 9.825 3.805 1.00 68.69 90 LYS A N 1
ATOM 695 C CA . LYS A 1 90 ? 9.348 11.049 2.986 1.00 68.69 90 LYS A CA 1
ATOM 696 C C . LYS A 1 90 ? 9.620 12.267 3.867 1.00 68.69 90 LYS A C 1
ATOM 698 O O . LYS A 1 90 ? 8.792 12.618 4.691 1.00 68.69 90 LYS A O 1
ATOM 703 N N . SER A 1 91 ? 10.791 12.877 3.656 1.00 63.66 91 SER A N 1
ATOM 704 C CA . SER A 1 91 ? 11.280 14.161 4.195 1.00 63.66 91 SER A CA 1
ATOM 705 C C . SER A 1 91 ? 11.012 14.443 5.680 1.00 63.66 91 SER A C 1
ATOM 707 O O . SER A 1 91 ? 9.886 14.690 6.101 1.00 63.66 91 SER A O 1
ATOM 709 N N . THR A 1 92 ? 12.079 14.572 6.466 1.00 69.44 92 THR A N 1
ATOM 710 C CA . THR A 1 92 ? 11.984 15.170 7.800 1.00 69.44 92 THR A CA 1
ATOM 711 C C . THR A 1 92 ? 11.537 16.630 7.683 1.00 69.44 92 THR A C 1
ATOM 713 O O . THR A 1 92 ? 12.185 17.444 7.019 1.00 69.44 92 THR A O 1
ATOM 716 N N . SER A 1 93 ? 10.409 16.971 8.312 1.00 74.19 93 SER A N 1
ATOM 717 C CA . SER A 1 93 ? 9.981 18.364 8.460 1.00 74.19 93 SER A CA 1
ATOM 718 C C . SER A 1 93 ? 11.080 19.138 9.187 1.00 74.19 93 SER A C 1
ATOM 720 O O . SER A 1 93 ? 11.489 18.763 10.282 1.00 74.19 93 SER A O 1
ATOM 722 N N . LYS A 1 94 ? 11.578 20.215 8.571 1.00 81.38 94 LYS A N 1
ATOM 723 C CA . LYS A 1 94 ? 12.622 21.077 9.153 1.00 81.38 94 LYS A CA 1
ATOM 724 C C . LYS A 1 94 ? 12.041 22.252 9.941 1.00 81.38 94 LYS A C 1
ATOM 726 O O . LYS A 1 94 ? 12.727 23.249 10.148 1.00 81.38 94 LYS A O 1
ATOM 731 N N . ASN A 1 95 ? 10.770 22.177 10.338 1.00 88.75 95 ASN A N 1
ATOM 732 C CA . ASN A 1 95 ? 10.148 23.242 11.111 1.00 88.75 95 ASN A CA 1
ATOM 733 C C . ASN A 1 95 ? 10.806 23.305 12.504 1.00 88.75 95 ASN A C 1
ATOM 735 O O . ASN A 1 95 ? 10.682 22.342 13.259 1.00 88.75 95 ASN A O 1
ATOM 739 N N . PRO A 1 96 ? 11.460 24.421 12.880 1.00 86.75 96 PRO A N 1
ATOM 740 C CA . PRO A 1 96 ? 12.163 24.541 14.159 1.00 86.75 96 PRO A CA 1
ATOM 741 C C . PRO A 1 96 ? 11.236 24.464 15.383 1.00 86.75 96 PRO A C 1
ATOM 743 O O . PRO A 1 96 ? 11.717 24.313 16.500 1.00 86.75 96 PRO A O 1
ATOM 746 N N . ARG A 1 97 ? 9.914 24.570 15.191 1.00 91.31 97 ARG A N 1
ATOM 747 C CA . ARG A 1 97 ? 8.904 24.379 16.244 1.00 91.31 97 ARG A CA 1
ATOM 748 C C . ARG A 1 97 ? 8.356 22.950 16.313 1.00 91.31 97 ARG A C 1
ATOM 750 O O . ARG A 1 97 ? 7.536 22.667 17.176 1.00 91.31 97 ARG A O 1
ATOM 757 N N . SER A 1 98 ? 8.780 22.068 15.410 1.00 91.06 98 SER A N 1
ATOM 758 C CA . SER A 1 98 ? 8.377 20.664 15.403 1.00 91.06 98 SER A CA 1
ATOM 759 C C . SER A 1 98 ? 9.307 19.866 16.310 1.00 91.06 98 SER A C 1
ATOM 761 O O . SER A 1 98 ? 10.501 19.746 16.041 1.00 91.06 98 SER A O 1
ATOM 763 N N . THR A 1 99 ? 8.758 19.297 17.375 1.00 90.81 99 THR A N 1
ATOM 764 C CA . THR A 1 99 ? 9.447 18.371 18.281 1.00 90.81 99 THR A CA 1
ATOM 765 C C . THR A 1 99 ? 8.757 17.008 18.258 1.00 90.81 99 THR A C 1
ATOM 767 O O . THR A 1 99 ? 7.688 16.863 17.667 1.00 90.81 99 THR A O 1
ATOM 770 N N . VAL A 1 100 ? 9.345 15.998 18.906 1.00 90.94 100 VAL A N 1
ATOM 771 C CA . VAL A 1 100 ? 8.676 14.697 19.078 1.00 90.94 100 VAL A CA 1
ATOM 772 C C . VAL A 1 100 ? 7.329 14.877 19.783 1.00 90.94 100 VAL A C 1
ATOM 774 O O . VAL A 1 100 ? 6.341 14.346 19.296 1.00 90.94 100 VAL A O 1
ATOM 777 N N . GLY A 1 101 ? 7.269 15.706 20.835 1.00 92.31 101 GLY A N 1
ATOM 778 C CA . GLY A 1 101 ? 6.031 15.969 21.576 1.00 92.31 101 GLY A CA 1
ATOM 779 C C . GLY A 1 101 ? 4.911 16.502 20.683 1.00 92.31 101 GLY A C 1
ATOM 780 O O . GLY A 1 101 ? 3.829 15.937 20.665 1.00 92.31 101 GLY A O 1
ATOM 781 N N . THR A 1 102 ? 5.201 17.498 19.840 1.00 90.19 102 THR A N 1
ATOM 782 C CA . THR A 1 102 ? 4.188 18.099 18.948 1.00 90.19 102 THR A CA 1
ATOM 783 C C . THR A 1 102 ? 3.730 17.190 17.806 1.00 90.19 102 THR A 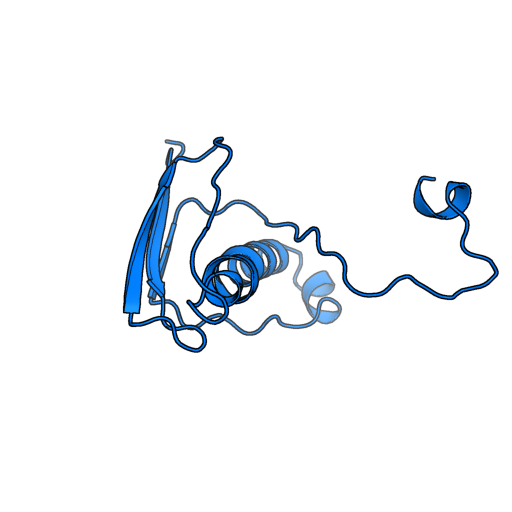C 1
ATOM 785 O O . THR A 1 102 ? 2.749 17.502 17.146 1.00 90.19 102 THR A O 1
ATOM 788 N N . VAL A 1 103 ? 4.486 16.136 17.484 1.00 88.50 103 VAL A N 1
ATOM 789 C CA . VAL A 1 103 ? 4.144 15.198 16.397 1.00 88.50 103 VAL A CA 1
ATOM 790 C C . VAL A 1 103 ? 3.338 14.008 16.925 1.00 88.50 103 VAL A C 1
ATOM 792 O O . VAL A 1 103 ? 2.630 13.368 16.152 1.00 88.50 103 VAL A O 1
ATOM 795 N N . THR A 1 104 ? 3.464 13.692 18.216 1.00 86.94 104 THR A N 1
ATOM 796 C CA . THR A 1 104 ? 2.790 12.554 18.858 1.00 86.94 104 THR A CA 1
ATOM 797 C C . THR A 1 104 ? 1.566 12.929 19.696 1.00 86.94 104 THR A C 1
ATOM 799 O O . THR A 1 104 ? 0.851 12.017 20.103 1.00 86.94 104 THR A O 1
ATOM 802 N N . GLU A 1 105 ? 1.365 14.218 19.996 1.00 75.94 105 GLU A N 1
ATOM 803 C CA . GLU A 1 105 ? 0.114 14.761 20.566 1.00 75.94 105 GLU A CA 1
ATOM 804 C C . GLU A 1 105 ? -1.002 14.831 19.516 1.00 75.94 105 GLU A C 1
ATOM 806 O O . GLU A 1 105 ? -2.139 14.434 19.862 1.00 75.94 105 GLU A O 1
#

pLDDT: mean 90.26, std 9.93, range [47.53, 98.38]

Nearest PDB structures (foldseek):
  3zqj-assembly1_A  TM=9.408E-01  e=5.993E-11  Mycobacterium tuberculosis
  2r6f-assembly1_B  TM=9.000E-01  e=4.007E-11  Geobacillus stearothermophilus 10
  3zqj-assembly5_E  TM=9.384E-01  e=1.341E-10  Mycobacterium tuberculosis
  3uwx-assembly1_A-2  TM=8.963E-01  e=6.409E-11  Geobacillus sp. Y412MC52
  3zqj-assembly4_D  TM=9.385E-01  e=2.453E-10  Mycobacterium tuberculosis

Secondary structure (DSSP, 8-state):
---SEEEEEEE-STT--SEEEEEETTS------STTSSHHHHIIIIIIHHHHHHHHHTS-TTHHHHSPPPPPPS-SEEESPPP------------TT--HHHHH-

Solvent-accessible surface area (backbone atoms only — not comparable to full-atom values): 6623 Å² total; per-residue (Å²): 129,84,63,65,35,29,39,39,35,43,32,38,39,88,80,36,80,55,44,70,49,80,42,66,54,99,59,94,79,84,85,83,76,64,89,90,71,35,57,60,35,51,53,47,56,34,50,34,41,47,16,36,40,54,46,51,68,72,46,54,76,69,57,47,74,76,48,76,87,64,75,80,48,54,49,76,45,77,42,60,72,56,76,44,81,90,89,73,94,73,72,84,81,80,51,91,86,66,46,73,68,74,74,74,110